Protein AF-A0A5K1DQX3-F1 (afdb_monomer_lite)

Structure (mmCIF, N/CA/C/O backbone):
data_AF-A0A5K1DQX3-F1
#
_entry.id   AF-A0A5K1DQX3-F1
#
loop_
_atom_site.group_PDB
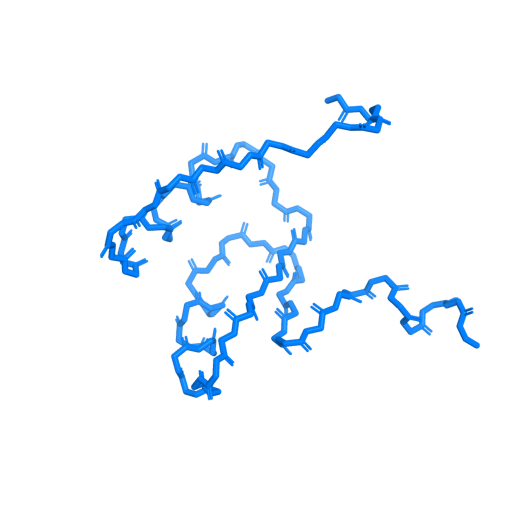_atom_site.id
_atom_site.type_symbol
_atom_site.label_atom_id
_atom_site.label_alt_id
_atom_site.label_comp_id
_atom_site.label_asym_id
_atom_site.label_entity_id
_atom_site.label_seq_id
_atom_site.pdbx_PDB_ins_code
_atom_site.Cartn_x
_atom_site.Cartn_y
_atom_site.Cartn_z
_atom_site.occupancy
_atom_site.B_iso_or_equiv
_atom_site.auth_seq_id
_atom_site.auth_comp_id
_atom_site.auth_asym_id
_atom_site.auth_atom_id
_atom_site.pdbx_PDB_model_num
ATOM 1 N N . THR A 1 1 ? 14.288 -10.118 -1.592 1.00 54.84 1 THR A N 1
ATOM 2 C CA . THR A 1 1 ? 14.215 -11.438 -2.258 1.00 54.84 1 THR A CA 1
ATOM 3 C C . THR A 1 1 ? 13.426 -11.284 -3.544 1.00 54.84 1 THR A C 1
ATOM 5 O O . THR A 1 1 ? 12.419 -10.600 -3.502 1.00 54.84 1 THR A O 1
ATOM 8 N N . PHE A 1 2 ? 13.872 -11.867 -4.661 1.00 80.12 2 PHE A N 1
ATOM 9 C CA . PHE A 1 2 ? 13.193 -11.824 -5.977 1.00 80.12 2 PHE A CA 1
ATOM 10 C C . PHE A 1 2 ? 12.666 -13.216 -6.396 1.00 80.12 2 PHE A C 1
ATOM 12 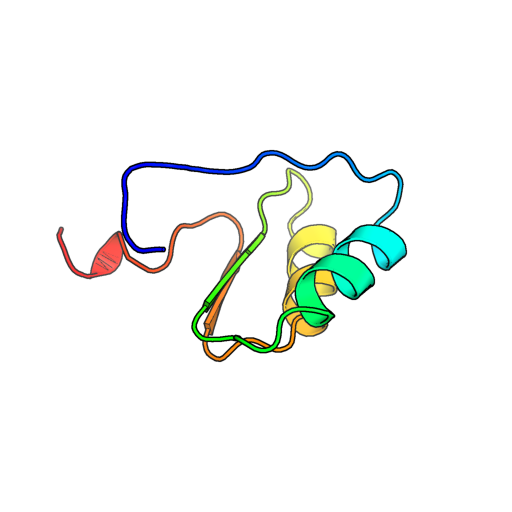O O . PHE A 1 2 ? 12.546 -13.532 -7.574 1.00 80.12 2 PHE A O 1
ATOM 19 N N . GLY A 1 3 ? 12.414 -14.085 -5.412 1.00 86.69 3 GLY A N 1
ATOM 20 C CA . GLY A 1 3 ? 11.865 -15.424 -5.630 1.00 86.69 3 GLY A CA 1
ATOM 21 C C . GLY A 1 3 ? 10.333 -15.416 -5.672 1.00 86.69 3 GLY A C 1
ATOM 22 O O . GLY A 1 3 ? 9.724 -14.414 -5.298 1.00 86.69 3 GLY A O 1
ATOM 23 N N . PRO A 1 4 ? 9.698 -16.528 -6.075 1.00 91.75 4 PRO A N 1
ATOM 24 C CA . PRO A 1 4 ? 8.244 -16.649 -6.204 1.00 91.75 4 PRO A CA 1
ATOM 25 C C . PRO A 1 4 ? 7.558 -16.793 -4.831 1.00 91.75 4 PRO A C 1
ATOM 27 O O . PRO A 1 4 ? 6.940 -17.810 -4.528 1.00 91.75 4 PRO A O 1
ATOM 30 N N . ILE A 1 5 ? 7.714 -15.790 -3.964 1.00 92.62 5 ILE A N 1
ATOM 31 C CA . ILE A 1 5 ? 7.193 -15.762 -2.594 1.00 92.62 5 ILE A CA 1
ATOM 32 C C . ILE 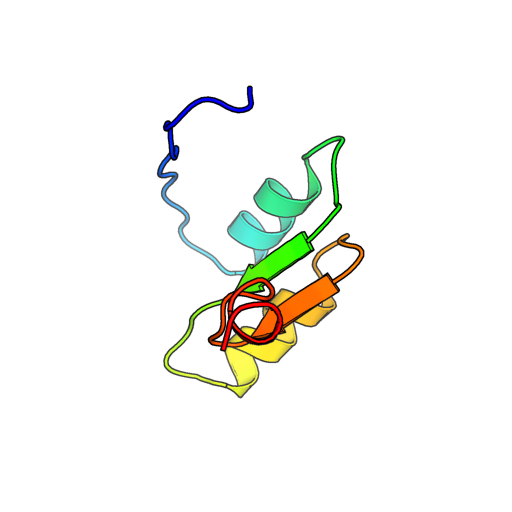A 1 5 ? 6.431 -14.451 -2.397 1.00 92.62 5 ILE A C 1
ATOM 34 O O . ILE A 1 5 ? 6.989 -13.377 -2.611 1.00 92.62 5 ILE A O 1
ATOM 38 N N . ILE A 1 6 ? 5.177 -14.543 -1.946 1.00 90.81 6 ILE A N 1
ATOM 39 C CA . ILE A 1 6 ? 4.327 -13.388 -1.633 1.00 90.81 6 ILE A CA 1
ATOM 40 C C . ILE A 1 6 ? 3.864 -13.507 -0.171 1.00 90.81 6 ILE A C 1
ATOM 42 O O . ILE A 1 6 ? 3.048 -14.381 0.129 1.00 90.81 6 ILE A O 1
ATOM 46 N N . PRO A 1 7 ? 4.378 -12.680 0.758 1.00 92.12 7 PRO A N 1
ATOM 47 C CA . PRO A 1 7 ? 3.909 -12.678 2.138 1.00 92.12 7 PRO A CA 1
ATOM 48 C C . PRO A 1 7 ? 2.504 -12.072 2.234 1.00 92.12 7 PRO A C 1
ATOM 50 O O . PRO A 1 7 ? 2.190 -11.091 1.561 1.00 92.12 7 PRO A O 1
ATOM 53 N N . VAL A 1 8 ? 1.669 -12.635 3.107 1.00 95.19 8 VAL A N 1
ATOM 54 C CA . VAL A 1 8 ? 0.329 -12.115 3.409 1.00 95.19 8 VAL A CA 1
ATOM 55 C C . VAL A 1 8 ? 0.299 -11.673 4.866 1.00 95.19 8 VAL A C 1
ATOM 57 O O . VAL A 1 8 ? 0.539 -12.477 5.765 1.00 95.19 8 VAL A O 1
ATOM 60 N N . VAL A 1 9 ? -0.008 -10.397 5.092 1.00 96.19 9 VAL A N 1
ATOM 61 C CA . VAL A 1 9 ? -0.067 -9.777 6.421 1.00 96.19 9 VAL A CA 1
ATOM 62 C C . VAL A 1 9 ? -1.483 -9.261 6.656 1.00 96.19 9 VAL A C 1
ATOM 64 O O . VAL A 1 9 ? -2.082 -8.649 5.772 1.00 96.19 9 VAL A O 1
ATOM 67 N N . LYS A 1 10 ? -2.043 -9.548 7.834 1.00 97.50 10 LYS A N 1
ATOM 68 C CA . LYS A 1 10 ? -3.349 -9.017 8.242 1.00 97.50 10 LYS A CA 1
ATOM 69 C C . LYS A 1 10 ? -3.176 -7.614 8.815 1.00 97.50 10 LYS A C 1
ATOM 71 O O . LYS A 1 10 ? -2.183 -7.345 9.475 1.00 97.50 10 LYS A O 1
ATOM 76 N N . PHE A 1 11 ? -4.178 -6.778 8.599 1.00 97.44 11 PHE A N 1
ATOM 77 C CA . PHE A 1 11 ? -4.308 -5.450 9.184 1.00 97.44 11 PHE A CA 1
ATOM 78 C C . PHE A 1 11 ? -5.774 -5.229 9.565 1.00 97.44 11 PHE A C 1
ATOM 80 O O . PHE A 1 11 ? -6.661 -5.929 9.066 1.00 97.44 1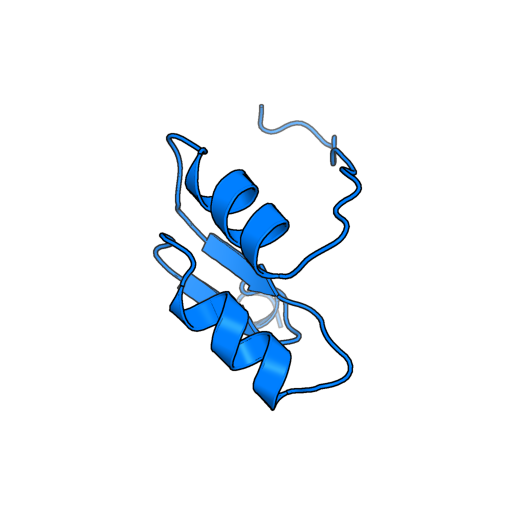1 PHE A O 1
ATOM 87 N N . SER A 1 12 ? -6.026 -4.259 10.433 1.00 97.44 12 SER A N 1
ATOM 88 C CA . SER A 1 12 ? -7.342 -3.969 11.007 1.00 97.44 12 SER A CA 1
ATOM 89 C C . SER A 1 12 ? -7.843 -2.562 10.678 1.00 97.44 12 SER A C 1
ATOM 91 O O . SER A 1 12 ? -9.050 -2.333 10.739 1.00 97.44 12 SER A O 1
ATOM 93 N N . SER A 1 13 ? -6.962 -1.630 10.295 1.00 98.00 13 SER A N 1
ATOM 94 C CA . SER A 1 13 ? -7.354 -0.281 9.860 1.00 98.00 13 SER A CA 1
ATOM 95 C C . SER A 1 13 ? -6.539 0.249 8.676 1.00 98.00 13 SER A C 1
ATOM 97 O O . SER A 1 13 ? -5.492 -0.297 8.318 1.00 98.00 13 SER A O 1
ATOM 99 N N . ASP A 1 14 ? -7.037 1.326 8.063 1.00 97.75 14 ASP A N 1
ATOM 100 C CA . ASP A 1 14 ? -6.360 2.004 6.953 1.00 97.75 14 ASP A CA 1
ATOM 101 C C . ASP A 1 14 ? -5.047 2.655 7.426 1.00 97.75 14 ASP A C 1
ATOM 103 O O . ASP A 1 14 ? -4.029 2.574 6.746 1.00 97.75 14 ASP A O 1
ATOM 107 N N . GLU A 1 15 ? -5.033 3.234 8.625 1.00 98.00 15 GLU A N 1
ATOM 108 C CA . GLU A 1 15 ? -3.850 3.861 9.225 1.00 98.00 15 GLU A CA 1
ATOM 109 C C . GLU A 1 15 ? -2.765 2.827 9.547 1.00 98.00 15 GLU A C 1
ATOM 111 O O . GLU A 1 15 ? -1.580 3.066 9.301 1.00 98.00 15 GLU A O 1
ATOM 116 N N . GLU A 1 16 ? -3.170 1.662 10.063 1.00 97.88 16 GLU A N 1
ATOM 117 C CA . GLU A 1 16 ? -2.263 0.557 10.372 1.00 97.88 16 GLU A CA 1
ATOM 118 C C . GLU A 1 16 ? -1.568 0.063 9.099 1.00 97.88 16 GLU A C 1
ATOM 120 O O . GLU A 1 16 ? -0.343 -0.050 9.065 1.00 97.88 16 GLU A O 1
ATOM 125 N N . VAL A 1 17 ? -2.328 -0.176 8.023 1.00 96.75 17 VAL A N 1
ATOM 126 C CA . VAL A 1 17 ? -1.752 -0.685 6.770 1.00 96.75 17 VAL A CA 1
ATOM 127 C C . VAL A 1 17 ? -0.883 0.351 6.061 1.00 96.75 17 VAL A C 1
ATOM 129 O O . VAL A 1 17 ? 0.148 -0.020 5.507 1.00 96.75 17 VAL A O 1
ATOM 132 N N . ILE A 1 18 ? -1.239 1.640 6.114 1.00 97.56 18 ILE A N 1
ATOM 133 C CA . ILE A 1 18 ? -0.396 2.723 5.582 1.00 97.56 18 ILE A CA 1
ATOM 134 C C . ILE A 1 18 ? 0.931 2.776 6.341 1.00 97.56 18 ILE A C 1
ATOM 136 O O . ILE A 1 18 ? 1.991 2.827 5.719 1.00 97.56 18 ILE A O 1
ATOM 140 N N . THR A 1 19 ? 0.881 2.713 7.674 1.00 97.62 19 THR A N 1
ATOM 141 C CA . THR A 1 19 ? 2.083 2.723 8.518 1.00 97.62 19 THR A CA 1
ATOM 142 C C . THR A 1 19 ? 2.972 1.522 8.204 1.00 97.62 19 THR A C 1
ATOM 144 O O . THR A 1 19 ? 4.157 1.699 7.938 1.00 97.62 19 THR A O 1
ATOM 147 N N . MET A 1 20 ? 2.401 0.315 8.142 1.00 96.31 20 MET A N 1
ATOM 148 C CA . MET A 1 20 ? 3.152 -0.899 7.805 1.00 96.31 20 MET A CA 1
ATOM 149 C C . MET A 1 20 ? 3.760 -0.855 6.400 1.00 96.31 20 MET A C 1
ATOM 151 O O . MET A 1 20 ? 4.894 -1.283 6.209 1.00 96.31 20 MET A O 1
ATOM 155 N N . ALA A 1 21 ? 3.027 -0.347 5.406 1.00 95.75 21 ALA A N 1
ATOM 156 C CA . ALA A 1 21 ? 3.528 -0.248 4.038 1.00 95.75 21 ALA A CA 1
ATOM 157 C C . ALA A 1 21 ? 4.688 0.757 3.917 1.00 95.75 21 ALA A C 1
ATOM 159 O O . ALA A 1 21 ? 5.636 0.512 3.171 1.00 95.75 21 ALA A O 1
ATOM 160 N N . ASN A 1 22 ? 4.629 1.858 4.672 1.00 96.81 22 ASN A N 1
ATOM 161 C CA . ASN A 1 22 ? 5.648 2.907 4.676 1.00 96.81 22 ASN A CA 1
ATOM 162 C C . ASN A 1 22 ? 6.876 2.586 5.549 1.00 96.81 22 ASN A C 1
ATOM 164 O O . ASN A 1 22 ? 7.889 3.264 5.405 1.00 96.81 22 ASN A O 1
ATOM 168 N N . ASP A 1 23 ? 6.819 1.566 6.412 1.00 96.56 23 ASP A N 1
ATOM 169 C CA . ASP A 1 23 ? 7.954 1.095 7.234 1.00 96.56 23 ASP A CA 1
ATOM 170 C C . ASP A 1 23 ? 9.007 0.309 6.418 1.00 96.56 23 ASP A C 1
ATOM 172 O O . ASP A 1 23 ? 10.066 -0.091 6.902 1.00 96.56 23 ASP A O 1
ATOM 176 N N . SER A 1 24 ? 8.743 0.089 5.129 1.00 91.25 24 SER A N 1
ATOM 177 C CA . SER A 1 24 ? 9.702 -0.492 4.194 1.00 91.25 24 SER A CA 1
ATOM 178 C C . SER A 1 24 ? 10.796 0.514 3.810 1.00 91.25 24 SER A C 1
ATOM 180 O O . SER A 1 24 ? 10.514 1.606 3.327 1.00 91.25 24 SER A O 1
ATOM 182 N N . ASN A 1 25 ? 12.068 0.095 3.863 1.00 92.81 25 ASN A N 1
ATOM 183 C CA . ASN A 1 25 ? 13.198 0.853 3.289 1.00 92.81 25 ASN A CA 1
ATOM 184 C C . ASN A 1 25 ? 13.170 0.937 1.743 1.00 92.81 25 ASN A C 1
ATOM 186 O O . ASN A 1 25 ? 14.063 1.522 1.130 1.00 92.81 25 ASN A O 1
ATOM 190 N N . PHE A 1 26 ? 12.182 0.313 1.097 1.00 90.69 26 PHE A N 1
ATOM 191 C CA . PHE A 1 26 ? 11.984 0.286 -0.352 1.00 90.69 26 PHE A CA 1
ATOM 192 C C . PHE A 1 26 ? 10.627 0.893 -0.720 1.00 90.69 26 PHE A C 1
ATOM 194 O O . PHE A 1 26 ? 9.653 0.681 -0.003 1.00 90.69 26 PHE A O 1
ATOM 201 N N . GLY A 1 27 ? 10.539 1.538 -1.889 1.00 89.06 27 GLY A N 1
ATOM 202 C CA . GLY A 1 27 ? 9.314 2.200 -2.357 1.00 89.06 27 GLY A CA 1
ATOM 203 C C . GLY A 1 27 ? 9.225 2.335 -3.879 1.00 89.06 27 GLY A C 1
ATOM 204 O O . GLY A 1 27 ? 8.948 3.418 -4.382 1.00 89.06 27 GLY A O 1
ATOM 205 N N . LEU A 1 28 ? 9.492 1.269 -4.645 1.00 92.38 28 LEU A N 1
ATOM 206 C CA . LEU A 1 28 ? 9.437 1.335 -6.117 1.00 92.38 28 LEU A CA 1
ATOM 207 C C . LEU A 1 28 ? 8.003 1.540 -6.627 1.00 92.38 28 LEU A C 1
ATOM 209 O O . LEU A 1 28 ? 7.728 2.470 -7.380 1.00 92.38 28 LEU A O 1
ATOM 213 N N . GLY A 1 29 ? 7.086 0.680 -6.195 1.00 91.62 29 GLY A N 1
ATOM 214 C CA . GLY A 1 29 ? 5.694 0.736 -6.608 1.00 91.62 29 GLY A CA 1
ATOM 215 C C . GLY A 1 29 ? 4.787 0.035 -5.614 1.00 91.62 29 GLY A C 1
ATOM 216 O O . GLY A 1 29 ? 5.220 -0.841 -4.864 1.00 91.62 29 GLY A O 1
ATOM 217 N N . CYS A 1 30 ? 3.531 0.450 -5.607 1.00 93.38 30 CYS A N 1
ATOM 218 C CA . CYS A 1 30 ? 2.509 -0.064 -4.722 1.00 93.38 30 CYS A CA 1
ATOM 219 C C . CYS A 1 30 ? 1.168 -0.184 -5.457 1.00 93.38 30 CYS A C 1
ATOM 221 O O . CYS A 1 30 ? 0.918 0.512 -6.440 1.00 93.38 30 CYS A O 1
ATOM 223 N N . ALA A 1 31 ? 0.308 -1.098 -5.006 1.00 95.06 31 ALA A N 1
ATOM 224 C CA . ALA A 1 31 ? -1.022 -1.304 -5.570 1.00 95.06 31 ALA A CA 1
ATOM 225 C C . ALA A 1 31 ? -2.054 -1.400 -4.445 1.00 95.06 31 ALA A C 1
ATOM 227 O O . ALA A 1 31 ? -1.854 -2.138 -3.480 1.00 95.06 31 ALA A O 1
ATOM 228 N N . VAL A 1 32 ? -3.155 -0.661 -4.570 1.00 96.12 32 VAL A N 1
ATOM 229 C CA . VAL A 1 32 ? -4.251 -0.654 -3.596 1.00 96.12 32 VAL A CA 1
ATOM 230 C C . VAL A 1 32 ? -5.516 -1.170 -4.263 1.00 96.12 32 VAL A C 1
ATOM 232 O O . VAL A 1 32 ? -6.009 -0.574 -5.221 1.00 96.12 32 VAL A O 1
ATOM 235 N N . PHE A 1 33 ? -6.068 -2.253 -3.718 1.00 95.88 33 PHE A N 1
ATOM 236 C CA . PHE A 1 33 ? -7.319 -2.848 -4.180 1.00 95.88 33 PHE A CA 1
ATOM 237 C C . PHE A 1 33 ? -8.437 -2.590 -3.169 1.00 95.88 33 PHE A C 1
ATOM 239 O O . PHE A 1 33 ? -8.309 -2.890 -1.983 1.00 95.88 33 PHE A O 1
ATOM 246 N N . SER A 1 34 ? -9.550 -2.020 -3.628 1.00 97.00 34 SER A N 1
ATOM 247 C CA . SER A 1 34 ? -10.739 -1.791 -2.808 1.00 97.00 34 SER A CA 1
ATOM 248 C C . SER A 1 34 ? -12.000 -1.701 -3.662 1.00 97.00 34 SER A C 1
ATOM 250 O O . SER A 1 34 ? -11.992 -1.113 -4.744 1.00 97.00 34 SER A O 1
ATOM 252 N N . GLY A 1 35 ? -13.123 -2.175 -3.115 1.00 97.69 35 GLY A N 1
ATOM 253 C CA . GLY A 1 35 ? -14.451 -1.922 -3.686 1.00 97.69 35 GLY A CA 1
ATOM 254 C C . GLY A 1 35 ? -14.881 -0.449 -3.609 1.00 97.69 35 GLY A C 1
ATOM 255 O O . GLY A 1 35 ? -15.787 -0.037 -4.325 1.00 97.69 35 GLY A O 1
ATOM 256 N N . SER A 1 36 ? -14.223 0.369 -2.776 1.00 97.75 36 SER A N 1
ATOM 257 C CA . SER A 1 36 ? -14.442 1.818 -2.712 1.00 97.75 36 SER A CA 1
ATOM 258 C C . SER A 1 36 ? -13.279 2.562 -3.353 1.00 97.75 36 SER A C 1
ATOM 260 O O . SER A 1 36 ? -12.185 2.648 -2.792 1.00 97.75 36 SER A O 1
ATOM 262 N N . GLN A 1 37 ? -13.531 3.170 -4.512 1.00 96.06 37 GLN A N 1
ATOM 263 C CA . GLN A 1 37 ? -12.514 3.933 -5.237 1.00 96.06 37 GLN A CA 1
ATOM 264 C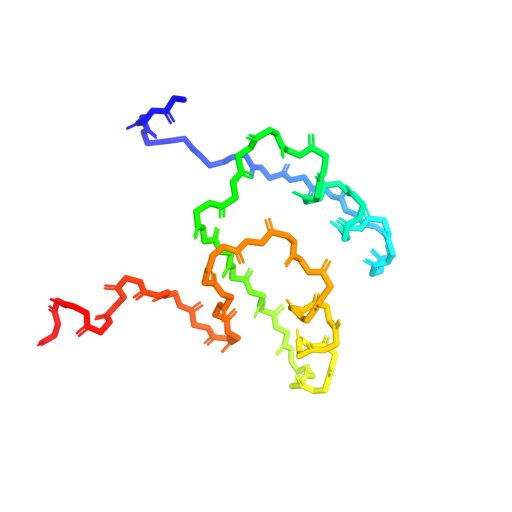 C . GLN A 1 37 ? -12.007 5.137 -4.426 1.00 96.06 37 GLN A C 1
ATOM 266 O O . GLN A 1 37 ? -10.824 5.468 -4.479 1.00 96.06 37 GLN A O 1
ATOM 271 N N . ARG A 1 38 ? -12.885 5.762 -3.626 1.00 97.50 38 ARG A N 1
ATOM 272 C CA . ARG A 1 38 ? -12.512 6.861 -2.723 1.00 97.50 38 ARG A CA 1
ATOM 273 C C . ARG A 1 38 ? -11.511 6.396 -1.669 1.00 97.50 38 ARG A C 1
ATOM 275 O O . ARG A 1 38 ? -10.503 7.061 -1.462 1.00 97.50 38 ARG A O 1
ATOM 282 N N . ARG A 1 39 ? -11.780 5.252 -1.030 1.00 97.50 39 ARG A N 1
ATOM 283 C CA . ARG A 1 39 ? -10.892 4.670 -0.015 1.00 97.50 39 ARG A CA 1
ATOM 284 C C . ARG A 1 39 ? -9.551 4.274 -0.625 1.00 97.50 39 ARG A C 1
ATOM 286 O O . ARG A 1 39 ? -8.518 4.653 -0.092 1.00 97.50 39 ARG A O 1
ATOM 293 N N . ALA A 1 40 ? -9.564 3.591 -1.773 1.00 97.62 40 ALA A N 1
ATOM 294 C CA . ALA A 1 40 ? -8.331 3.187 -2.445 1.00 97.62 40 ALA A CA 1
ATOM 295 C C . ALA A 1 40 ? -7.438 4.388 -2.784 1.00 97.62 40 ALA A C 1
ATOM 297 O O . ALA A 1 40 ? -6.245 4.359 -2.501 1.00 97.62 40 ALA A O 1
ATOM 298 N N . ARG A 1 41 ? -8.020 5.466 -3.330 1.00 96.56 41 ARG A N 1
ATOM 299 C CA . ARG A 1 41 ? -7.284 6.706 -3.620 1.00 96.56 41 ARG A CA 1
ATOM 300 C C . ARG A 1 41 ? -6.739 7.371 -2.357 1.00 96.56 41 ARG A C 1
ATOM 302 O O . ARG A 1 41 ? -5.596 7.806 -2.381 1.00 96.56 41 ARG A O 1
ATOM 309 N N . ALA A 1 42 ? -7.525 7.423 -1.279 1.00 97.81 42 ALA A N 1
ATOM 310 C CA . ALA A 1 42 ? -7.097 8.013 -0.010 1.00 97.81 42 ALA A CA 1
ATOM 311 C C . ALA A 1 42 ? -5.921 7.255 0.626 1.00 97.81 42 ALA A C 1
ATOM 313 O O . ALA A 1 42 ? -5.002 7.880 1.150 1.00 97.81 42 ALA A O 1
ATOM 314 N N . ILE A 1 43 ? -5.926 5.920 0.557 1.00 97.94 43 ILE A N 1
ATOM 315 C CA . ILE A 1 43 ? -4.795 5.094 0.998 1.00 97.94 43 ILE A CA 1
ATOM 316 C C . ILE A 1 43 ? -3.600 5.313 0.064 1.00 97.94 43 ILE A C 1
ATOM 318 O O . ILE A 1 43 ? -2.516 5.653 0.523 1.00 97.94 43 ILE A O 1
ATOM 322 N N . GLY A 1 44 ? -3.799 5.178 -1.252 1.00 96.50 44 GLY A N 1
ATOM 323 C CA . GLY A 1 44 ? -2.727 5.280 -2.243 1.00 96.50 44 GLY A CA 1
ATOM 324 C C . GLY A 1 44 ? -1.988 6.621 -2.226 1.00 96.50 44 GLY A C 1
ATOM 325 O O . GLY A 1 44 ? -0.780 6.638 -2.420 1.00 96.50 44 GLY A O 1
ATOM 326 N N . SER A 1 45 ? -2.673 7.732 -1.926 1.00 96.50 45 SER A N 1
ATOM 327 C CA . SER A 1 45 ? -2.041 9.055 -1.806 1.00 96.50 45 SER A CA 1
ATOM 328 C C . SER A 1 45 ? -1.131 9.219 -0.584 1.00 96.50 45 SER A C 1
ATOM 330 O O . SER A 1 45 ? -0.415 10.211 -0.504 1.00 96.50 45 SER A O 1
ATOM 332 N N . GLN A 1 46 ? -1.187 8.296 0.378 1.00 97.69 46 GLN A N 1
ATOM 333 C CA . GLN A 1 46 ? -0.391 8.327 1.611 1.00 97.69 46 GLN A CA 1
ATOM 334 C C . GLN A 1 46 ? 0.771 7.322 1.594 1.00 97.69 46 GLN A C 1
ATOM 336 O O . GLN A 1 46 ? 1.558 7.275 2.538 1.00 97.69 46 GLN A O 1
ATOM 341 N N . LEU A 1 47 ? 0.888 6.507 0.542 1.00 96.94 47 LEU A N 1
ATOM 342 C CA . LEU A 1 47 ? 1.967 5.533 0.410 1.00 96.94 47 LEU A CA 1
ATOM 343 C C . LEU A 1 47 ? 3.225 6.188 -0.168 1.00 96.94 47 LEU A C 1
ATOM 345 O O . LEU A 1 47 ? 3.182 6.863 -1.196 1.00 96.94 47 LEU A O 1
ATOM 349 N N . HIS A 1 48 ? 4.364 5.948 0.472 1.00 96.31 48 HIS A N 1
ATOM 350 C CA . HIS A 1 48 ? 5.676 6.414 0.040 1.00 96.31 48 HIS A CA 1
ATOM 351 C C . HIS A 1 48 ? 6.231 5.471 -1.034 1.00 96.31 48 HIS A C 1
ATOM 353 O O . HIS A 1 48 ? 7.079 4.619 -0.774 1.00 96.31 48 HIS A O 1
ATOM 359 N N . CYS A 1 49 ? 5.712 5.593 -2.256 1.00 94.00 49 CYS A N 1
ATOM 360 C CA . CYS A 1 49 ? 6.124 4.766 -3.384 1.00 94.00 49 CYS A CA 1
ATOM 361 C C . CYS A 1 49 ? 6.235 5.598 -4.676 1.00 94.00 49 CYS A C 1
ATOM 363 O O . CYS A 1 49 ? 5.561 6.614 -4.828 1.00 94.00 49 CYS A O 1
ATOM 365 N N . GLY A 1 50 ? 7.099 5.191 -5.610 1.00 92.38 50 GLY A N 1
ATOM 366 C CA . GLY A 1 50 ? 7.299 5.912 -6.873 1.00 92.38 50 GLY A CA 1
ATOM 367 C C . GLY A 1 50 ? 6.074 5.873 -7.792 1.00 92.38 50 GLY A C 1
ATOM 368 O O . GLY A 1 50 ? 5.779 6.853 -8.472 1.00 92.38 50 GLY A O 1
ATOM 369 N N . VAL A 1 51 ? 5.344 4.753 -7.795 1.00 91.44 51 VAL A N 1
ATOM 370 C CA . VAL A 1 51 ? 4.105 4.571 -8.567 1.00 91.44 51 VAL A CA 1
ATOM 371 C C . VAL A 1 51 ? 3.054 3.857 -7.725 1.00 91.44 51 VAL A C 1
ATOM 373 O O . VAL A 1 51 ? 3.264 2.716 -7.320 1.00 91.44 51 VAL A O 1
ATOM 376 N N . ALA A 1 52 ? 1.899 4.494 -7.528 1.00 92.56 52 ALA A N 1
ATOM 377 C CA . ALA A 1 52 ? 0.739 3.895 -6.872 1.00 92.56 52 ALA A CA 1
ATOM 378 C C . ALA A 1 52 ? -0.347 3.533 -7.900 1.00 92.56 52 ALA A C 1
ATOM 380 O O . ALA A 1 52 ? -0.921 4.412 -8.546 1.00 92.56 52 ALA A O 1
ATOM 381 N N . ALA A 1 53 ? -0.657 2.244 -8.034 1.00 94.00 53 ALA A N 1
ATOM 382 C CA . ALA A 1 53 ? -1.766 1.745 -8.843 1.00 94.00 53 ALA A CA 1
ATOM 383 C C . ALA A 1 53 ? -3.037 1.578 -7.994 1.00 94.00 53 ALA A C 1
ATOM 385 O O . ALA A 1 53 ? -2.995 1.071 -6.872 1.00 94.00 53 ALA A O 1
ATOM 386 N N . ILE A 1 54 ? -4.186 1.987 -8.536 1.00 95.31 54 ILE A N 1
ATOM 387 C CA . ILE A 1 54 ? -5.493 1.857 -7.879 1.00 95.31 54 ILE A CA 1
ATOM 388 C C . ILE A 1 54 ? -6.331 0.841 -8.643 1.00 95.31 54 ILE A C 1
ATOM 390 O O . ILE A 1 54 ? -6.663 1.083 -9.800 1.00 95.31 54 ILE A O 1
ATOM 394 N N . ASN A 1 55 ? -6.717 -0.248 -7.974 1.00 94.44 55 ASN A N 1
ATOM 395 C CA . ASN A 1 55 ? -7.463 -1.366 -8.560 1.00 94.44 55 ASN A CA 1
ATOM 396 C C . ASN A 1 55 ? -6.808 -1.944 -9.824 1.00 94.44 55 ASN A C 1
ATOM 398 O O . ASN A 1 55 ? -7.496 -2.411 -10.727 1.00 94.44 55 ASN A O 1
ATOM 402 N N . ASP A 1 56 ? -5.479 -1.917 -9.868 1.00 91.56 56 ASP A N 1
ATOM 403 C CA . ASP A 1 56 ? -4.692 -2.422 -10.981 1.00 91.56 56 ASP A CA 1
ATOM 404 C C . ASP A 1 56 ? -3.305 -2.847 -10.493 1.00 91.56 56 ASP A C 1
ATOM 406 O O . ASP A 1 56 ? -2.868 -2.487 -9.396 1.00 91.56 56 ASP A O 1
ATOM 410 N N . PHE A 1 57 ? -2.598 -3.593 -11.327 1.00 82.38 57 PHE A N 1
ATOM 411 C CA . PHE A 1 57 ? -1.198 -3.914 -11.149 1.00 82.38 57 PHE A CA 1
ATOM 412 C C . PHE A 1 57 ? -0.397 -3.203 -12.237 1.00 82.38 57 PHE A C 1
ATOM 414 O O . PHE A 1 57 ? -0.525 -3.522 -13.416 1.00 82.38 57 PHE A O 1
ATOM 421 N N . ALA A 1 58 ? 0.454 -2.253 -11.834 1.00 66.81 58 ALA A N 1
ATOM 422 C CA . ALA A 1 58 ? 1.175 -1.349 -12.738 1.00 66.81 58 ALA A CA 1
ATOM 423 C C . ALA A 1 58 ? 1.944 -2.052 -13.878 1.00 66.81 58 ALA A C 1
ATOM 425 O O . ALA A 1 58 ? 2.185 -1.441 -14.914 1.00 66.81 58 ALA A O 1
ATOM 426 N N . SER A 1 59 ? 2.303 -3.331 -13.721 1.00 62.25 59 SER A N 1
ATOM 427 C CA . SER A 1 59 ? 3.012 -4.095 -14.752 1.00 62.25 59 SER A CA 1
ATOM 428 C C . SER A 1 59 ? 2.145 -4.544 -15.936 1.00 62.25 59 SER A C 1
ATOM 430 O O . SER A 1 59 ? 2.715 -4.900 -16.964 1.00 62.25 59 SER A O 1
ATOM 432 N N . ASN A 1 60 ? 0.810 -4.581 -15.827 1.00 54.34 60 ASN A N 1
ATOM 433 C CA . ASN A 1 60 ? -0.025 -5.221 -16.855 1.00 54.34 60 ASN A CA 1
ATOM 434 C C . ASN A 1 60 ? -0.080 -4.449 -18.184 1.00 54.34 60 ASN A C 1
ATOM 436 O O . ASN A 1 60 ? -0.131 -5.082 -19.232 1.00 54.34 60 ASN A O 1
ATOM 440 N N . TYR A 1 61 ? 0.017 -3.115 -18.186 1.00 54.72 61 TYR A N 1
ATOM 441 C CA . TYR A 1 61 ? -0.031 -2.338 -19.439 1.00 54.72 61 TYR A CA 1
ATOM 442 C C . TYR A 1 61 ? 1.244 -2.427 -20.287 1.00 54.72 61 TYR A C 1
ATOM 444 O O . TYR A 1 61 ? 1.230 -2.024 -21.444 1.00 54.72 61 TYR A O 1
ATOM 452 N N . MET A 1 62 ? 2.357 -2.924 -19.735 1.00 52.94 62 MET A N 1
ATOM 453 C CA . MET A 1 62 ? 3.625 -3.021 -20.472 1.00 52.94 62 MET A CA 1
ATOM 454 C C . MET A 1 62 ? 3.723 -4.285 -21.337 1.00 52.94 62 MET A C 1
ATOM 456 O O . MET A 1 62 ? 4.683 -4.428 -22.092 1.00 52.94 62 MET A O 1
ATOM 460 N N . CYS A 1 63 ? 2.778 -5.220 -21.194 1.00 48.72 63 CYS A N 1
ATOM 461 C CA . CYS A 1 63 ? 2.862 -6.563 -21.771 1.00 48.72 63 CYS A CA 1
ATOM 462 C C . CYS A 1 63 ? 1.613 -6.981 -22.569 1.00 48.72 63 CYS A C 1
ATOM 464 O O . CYS A 1 63 ? 1.494 -8.162 -22.896 1.00 48.72 63 CYS A O 1
ATOM 466 N N . GLN A 1 64 ? 0.691 -6.052 -22.852 1.00 45.97 64 GLN A N 1
ATOM 467 C CA . GLN A 1 64 ? -0.460 -6.277 -23.737 1.00 45.97 64 GLN A CA 1
ATOM 468 C C . GLN A 1 64 ? -0.180 -5.795 -25.158 1.00 45.97 64 GLN A C 1
ATOM 470 O O . GLN A 1 64 ? 0.483 -4.743 -25.301 1.00 45.97 64 GLN A O 1
#

Foldseek 3Di:
DPDPDDDDDDDDDLVRVQVVQQPDPDAAEEEFEDPDQVSQVVSQVSHRHPYYHYNDDPPPVVPD

pLDDT: mean 89.71, std 13.73, range [45.97, 98.0]

Secondary structure (DSSP, 8-state):
--SS-------SSHHHHHHHHHTSS--SEEEE--S-HHHHHHHHTTS--SEEEESS-TTGGG--

Radius of gyration: 12.37 Å; chains: 1; bounding box: 29×26×35 Å

InterPro domains:
  IPR015590 Aldehyde dehydrogenase domain [PF00171] (1-60)
  IPR016161 Aldehyde/histidinol dehydrogenase [SSF53720] (1-61)
  IPR016163 Aldehyde dehydrogenase, C-terminal [G3DSA:3.40.309.10] (1-58)

Organism: NCBI:txid210225

Sequence (64 aa):
TFGPIIPVVKFSSDEEVITMANDSNFGLGCAVFSGSQRRARAIGSQLHCGVAAINDFASNY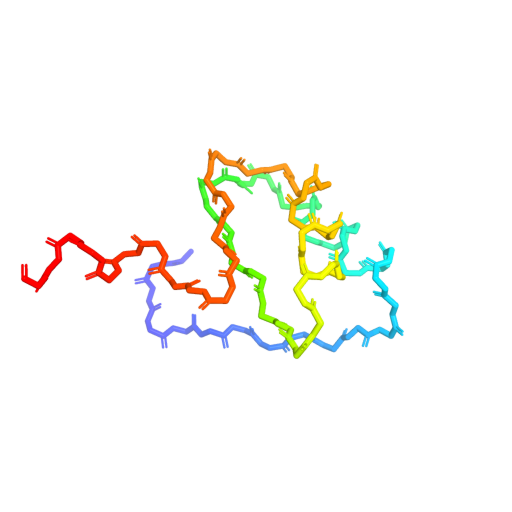MCQ